Protein AF-A0A672GPK1-F1 (afdb_monomer)

InterPro domains:
  IPR000569 HECT domain [PF00632] (87-157)
  IPR000569 HECT domain [PS50237] (88-160)
  IPR035983 HECT, E3 ligase catalytic domain [SSF56204] (81-152)

Nearest PDB structures (foldseek):
  6k2c-assembly1_A  TM=7.693E-01  e=3.010E-05  Homo sapiens
  5c7j-assembly2_B  TM=7.569E-01  e=1.927E-05  Homo sapiens
  5c7j-assembly1_A  TM=7.375E-01  e=2.333E-05  Homo sapiens
  7qpb-assembly1_A-2  TM=7.146E-01  e=1.011E-04  Homo sapiens
  8jrn-assembly1_A  TM=7.345E-01  e=5.648E-04  Homo sapiens

pLDDT: mean 89.62, std 12.53, range [31.88, 98.56]

Radius of gyration: 20.13 Å; Cα contacts (8 Å, |Δi|>4): 181; chains: 1; bounding box: 46×35×56 Å

Foldseek 3Di:
DVVVVVVVVVCVVCPVVCNVVCCVVPVVLCCLVPPDDPDFDALVNVLVQAAEDADDPPDPRNVQSVVVNVLSSVLRNVCGPHQLVQLVCCQAAVDSDAHPVGDVVRAYEAEFEPPDDPGDLAWHYDNVRSYIYAYTDDDSVSRNVRDCVRSVVSVVVSPD

Structure (mmCIF, N/CA/C/O backbone):
data_AF-A0A672GPK1-F1
#
_entry.id   AF-A0A672GPK1-F1
#
loop_
_atom_site.group_PDB
_atom_site.id
_atom_site.type_symbol
_atom_site.label_atom_id
_atom_site.label_alt_id
_atom_site.label_comp_id
_atom_site.label_asym_id
_atom_site.label_entity_id
_atom_site.label_seq_id
_atom_site.pdbx_PDB_ins_code
_atom_site.Cartn_x
_atom_site.Cartn_y
_atom_site.Cartn_z
_atom_site.occupancy
_atom_site.B_iso_or_equiv
_atom_site.auth_seq_id
_atom_site.auth_comp_id
_atom_site.auth_asym_id
_atom_site.auth_atom_id
_atom_site.pdbx_PDB_model_num
ATOM 1 N N . LEU A 1 1 ? -28.727 15.714 32.085 1.00 61.94 1 LEU A N 1
ATOM 2 C CA . LEU A 1 1 ? -29.803 15.137 31.247 1.00 61.94 1 LEU A CA 1
ATOM 3 C C . LEU A 1 1 ? -29.302 14.745 29.855 1.00 61.94 1 LEU A C 1
ATOM 5 O O . LEU A 1 1 ? -29.343 13.566 29.552 1.00 61.94 1 LEU A O 1
ATOM 9 N N . TYR A 1 2 ? -28.779 15.672 29.041 1.00 62.75 2 TYR A N 1
ATOM 10 C CA . TYR A 1 2 ? -28.367 15.377 27.655 1.00 62.75 2 TYR A CA 1
ATOM 11 C C . TYR A 1 2 ? -27.293 14.284 27.512 1.00 62.75 2 TYR A C 1
ATOM 13 O O . TYR A 1 2 ? -27.483 13.346 26.748 1.00 62.75 2 TYR A O 1
ATOM 21 N N . VAL A 1 3 ? -26.206 14.341 28.291 1.00 68.25 3 VAL A N 1
ATOM 22 C CA . VAL A 1 3 ? -25.120 13.337 28.234 1.00 68.25 3 VAL A CA 1
ATOM 23 C C . VAL A 1 3 ? -25.624 11.924 28.554 1.00 68.25 3 VAL A C 1
ATOM 25 O O . VAL A 1 3 ? -25.228 10.956 27.914 1.00 68.25 3 VAL A O 1
ATOM 28 N N . THR A 1 4 ? -26.545 11.804 29.511 1.00 72.19 4 THR A N 1
ATOM 29 C CA . THR A 1 4 ? -27.124 10.521 29.930 1.00 72.19 4 THR A CA 1
ATOM 30 C C . THR A 1 4 ? -28.018 9.919 28.844 1.00 72.19 4 THR A C 1
ATOM 32 O O . THR A 1 4 ? -28.009 8.708 28.648 1.00 72.19 4 THR A O 1
ATOM 35 N N . VAL A 1 5 ? -28.745 10.766 28.108 1.00 80.44 5 VAL A N 1
ATOM 36 C CA . VAL A 1 5 ? -29.591 10.350 26.980 1.00 80.44 5 VAL A CA 1
ATOM 37 C C . VAL A 1 5 ? -28.734 9.870 25.808 1.00 80.44 5 VAL A C 1
ATOM 39 O O . VAL A 1 5 ? -28.964 8.773 25.310 1.00 80.44 5 VAL A O 1
ATOM 42 N N . PHE A 1 6 ? -27.699 10.622 25.418 1.00 82.56 6 PHE A N 1
ATOM 43 C CA . PHE A 1 6 ? -26.792 10.203 24.340 1.00 82.56 6 PHE A CA 1
ATOM 44 C C . PHE A 1 6 ? -26.047 8.908 24.665 1.00 82.56 6 PHE A C 1
ATOM 46 O O . PHE A 1 6 ? -25.933 8.034 23.811 1.00 82.56 6 PHE A O 1
ATOM 53 N N . TYR A 1 7 ? -25.591 8.758 25.908 1.00 82.88 7 TYR A N 1
ATOM 54 C CA . TYR A 1 7 ? -24.942 7.532 26.357 1.00 82.88 7 TYR A CA 1
ATOM 55 C C . TYR A 1 7 ? -25.875 6.316 26.299 1.00 82.88 7 TYR A C 1
ATOM 57 O O . TYR A 1 7 ? -25.449 5.248 25.863 1.00 82.88 7 TYR A O 1
ATOM 65 N N . SER A 1 8 ? -27.142 6.475 26.700 1.00 87.19 8 SER A N 1
ATOM 66 C CA . SER A 1 8 ? -28.134 5.398 26.601 1.00 87.19 8 SER A CA 1
ATOM 67 C C . SER A 1 8 ? -28.390 5.018 25.146 1.00 87.19 8 SER A C 1
ATOM 69 O O . SER A 1 8 ? -28.275 3.851 24.804 1.00 87.19 8 SER A O 1
ATOM 71 N N . ILE A 1 9 ? -28.629 6.002 24.274 1.00 92.06 9 ILE A N 1
ATOM 72 C CA . ILE A 1 9 ? -28.900 5.764 22.848 1.00 92.06 9 ILE A CA 1
ATOM 73 C C . ILE A 1 9 ? -27.718 5.068 22.165 1.00 92.06 9 ILE A C 1
ATOM 75 O O . ILE A 1 9 ? 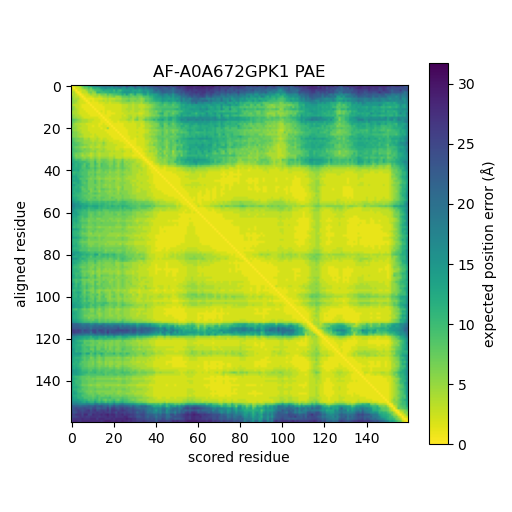-27.913 4.134 21.392 1.00 92.06 9 ILE A O 1
ATOM 79 N N . PHE A 1 10 ? -26.485 5.491 22.458 1.00 89.56 10 PHE A N 1
ATOM 80 C CA . PHE A 1 10 ? -25.294 4.854 21.901 1.00 89.56 10 PHE A CA 1
ATOM 81 C C . PHE A 1 10 ? -25.157 3.399 22.368 1.00 89.56 10 PHE A C 1
ATOM 83 O O . PHE A 1 10 ? -24.897 2.513 21.555 1.00 89.56 10 PHE A O 1
ATOM 90 N N . LYS A 1 11 ? -25.394 3.132 23.659 1.00 91.44 11 LYS A N 1
ATOM 91 C CA . LYS A 1 11 ? -25.411 1.766 24.196 1.00 91.44 11 LYS A CA 1
ATOM 92 C C . LYS A 1 11 ? -26.493 0.900 23.564 1.00 91.44 11 LYS A C 1
ATOM 94 O O . LYS A 1 11 ? -26.188 -0.218 23.162 1.00 91.44 11 LYS A O 1
ATOM 99 N N . ASP A 1 12 ? -27.712 1.414 23.444 1.00 93.88 12 ASP A N 1
ATOM 100 C CA . ASP A 1 12 ? -28.835 0.704 22.827 1.00 93.88 12 ASP A CA 1
ATOM 101 C C . ASP A 1 12 ? -28.539 0.386 21.349 1.00 93.88 12 ASP A C 1
ATOM 103 O O . ASP A 1 12 ? -28.812 -0.715 20.866 1.00 93.88 12 ASP A O 1
ATOM 107 N N . GLY A 1 13 ? -27.878 1.310 20.643 1.00 93.50 13 GLY A N 1
ATOM 108 C CA . GLY A 1 13 ? -27.372 1.083 19.290 1.00 93.50 13 GLY A CA 1
ATOM 109 C C . GLY A 1 13 ? -26.364 -0.068 19.213 1.00 93.50 13 GLY A C 1
ATOM 110 O O . GLY A 1 13 ? -26.513 -0.955 18.375 1.00 93.50 13 GLY A O 1
ATOM 111 N N . LEU A 1 14 ? -25.375 -0.109 20.112 1.00 92.44 14 LEU A N 1
ATOM 112 C CA . LEU A 1 14 ? -24.391 -1.201 20.159 1.00 92.44 14 LEU A CA 1
ATOM 113 C C . LEU A 1 14 ? -25.016 -2.552 20.548 1.00 92.44 14 LEU A C 1
ATOM 115 O O . LEU A 1 14 ? -24.578 -3.589 20.050 1.00 92.44 14 LEU A O 1
ATOM 119 N N . LEU A 1 15 ? -26.047 -2.553 21.397 1.00 94.25 15 LEU A N 1
ATOM 120 C CA . LEU A 1 15 ? -26.804 -3.758 21.762 1.00 94.25 15 LEU A CA 1
ATOM 121 C C . LEU A 1 15 ? -27.612 -4.323 20.585 1.00 94.25 15 LEU A C 1
ATOM 123 O O . LEU A 1 15 ? -27.812 -5.531 20.502 1.00 94.25 15 LEU A O 1
ATOM 127 N N . THR A 1 16 ? -28.054 -3.477 19.646 1.00 93.38 16 THR A N 1
ATOM 128 C CA . THR A 1 16 ? -28.971 -3.872 18.556 1.00 93.38 16 THR A CA 1
ATOM 129 C C . THR A 1 16 ? -28.446 -5.056 17.729 1.00 93.38 16 THR A C 1
ATOM 131 O O . THR A 1 16 ? -29.233 -5.888 17.281 1.00 93.38 16 THR A O 1
ATOM 134 N N . PHE A 1 17 ? -27.124 -5.163 17.563 1.00 90.44 17 PHE A N 1
ATOM 135 C CA . PHE A 1 17 ? -26.469 -6.263 16.842 1.00 90.44 17 PHE A CA 1
ATOM 136 C C . PHE A 1 17 ? -25.501 -7.081 17.710 1.00 90.44 17 PHE A C 1
ATOM 138 O O . PHE A 1 17 ? -24.670 -7.812 17.175 1.00 90.44 17 PHE A O 1
ATOM 145 N N . GLY A 1 18 ? -25.585 -6.975 19.039 1.00 91.56 18 GLY A N 1
ATOM 146 C CA . GLY A 1 18 ? -24.740 -7.757 19.946 1.00 91.56 18 GLY A CA 1
ATOM 147 C C . GLY A 1 18 ? -23.313 -7.220 20.134 1.00 91.56 18 GLY A C 1
ATOM 148 O O . GLY A 1 18 ? -22.463 -7.913 20.694 1.00 91.56 18 GLY A O 1
ATOM 149 N N . VAL A 1 19 ? -23.001 -6.019 19.629 1.00 92.06 19 VAL A N 1
ATOM 150 C CA . VAL A 1 19 ? -21.635 -5.464 19.660 1.00 92.06 19 VAL A CA 1
ATOM 151 C C . VAL A 1 19 ? -21.220 -5.153 21.093 1.00 92.06 19 VAL A C 1
ATOM 153 O O . VAL A 1 19 ? -20.087 -5.442 21.476 1.00 92.06 19 VAL A O 1
ATOM 156 N N . LEU A 1 20 ? -22.124 -4.588 21.902 1.00 92.00 20 LEU A N 1
ATOM 157 C CA . LEU A 1 20 ? -21.811 -4.242 23.290 1.00 92.00 20 LEU A CA 1
ATOM 158 C C . LEU A 1 20 ? -21.502 -5.491 24.123 1.00 92.00 20 LEU A C 1
ATOM 160 O O . LEU A 1 20 ? -20.572 -5.491 24.929 1.00 92.00 20 LEU A O 1
ATOM 164 N N . GLU A 1 21 ? -22.260 -6.560 23.915 1.00 94.38 21 GLU A N 1
ATOM 165 C CA . GLU A 1 21 ? -22.061 -7.854 24.552 1.00 94.38 21 GLU A CA 1
ATOM 166 C C . GLU A 1 21 ? -20.686 -8.417 24.210 1.00 94.38 21 GLU A C 1
ATOM 168 O O . GLU A 1 21 ? -19.994 -8.924 25.096 1.00 94.38 21 GLU A O 1
ATOM 173 N N . GLU A 1 22 ? -20.258 -8.264 22.958 1.00 93.06 22 GLU A N 1
ATOM 174 C CA . GLU A 1 22 ? -18.964 -8.763 22.515 1.00 93.06 22 GLU A CA 1
ATOM 175 C C . GLU A 1 22 ? -17.799 -7.928 23.028 1.00 93.06 22 GLU A C 1
ATOM 177 O O . GLU A 1 22 ? -16.789 -8.506 23.434 1.00 93.06 22 GLU A O 1
ATOM 182 N N . VAL A 1 23 ? -17.963 -6.605 23.126 1.00 91.31 23 VAL A N 1
ATOM 183 C CA . VAL A 1 23 ? -17.003 -5.703 23.791 1.00 91.31 23 VAL A CA 1
ATOM 184 C C . VAL A 1 23 ? -16.793 -6.110 25.247 1.00 91.31 23 VAL A C 1
ATOM 186 O O . VAL A 1 23 ? -15.658 -6.152 25.716 1.00 91.31 23 VAL A O 1
ATOM 189 N N . VAL A 1 24 ? -17.866 -6.451 25.964 1.00 91.44 24 VAL A N 1
ATOM 190 C CA . VAL A 1 24 ? -17.780 -6.884 27.368 1.00 91.44 24 VAL A CA 1
ATOM 191 C C . VAL A 1 24 ? -17.184 -8.287 27.494 1.00 91.44 24 VAL A C 1
ATOM 193 O O . VAL A 1 24 ? -16.409 -8.539 28.416 1.00 91.44 24 VAL A O 1
ATOM 196 N N . ARG A 1 25 ? -17.528 -9.207 26.586 1.00 94.94 25 ARG A N 1
ATOM 197 C CA . ARG A 1 25 ? -17.052 -10.598 26.617 1.00 94.94 25 ARG A CA 1
ATOM 198 C C . ARG A 1 25 ? -15.584 -10.726 26.213 1.00 94.94 25 ARG A C 1
ATOM 200 O O . ARG A 1 25 ? -14.861 -11.512 26.818 1.00 94.94 25 ARG A O 1
ATOM 207 N N . ASN A 1 26 ? -15.148 -9.962 25.211 1.00 92.19 26 ASN A N 1
ATOM 208 C CA . ASN A 1 26 ? -13.821 -10.063 24.600 1.00 92.19 26 ASN A CA 1
ATOM 209 C C . ASN A 1 26 ? -13.109 -8.694 24.527 1.00 92.19 26 ASN A C 1
ATOM 211 O O . ASN A 1 26 ? -12.692 -8.277 23.440 1.00 92.19 26 ASN A O 1
ATOM 215 N N . PRO A 1 27 ? -12.918 -7.989 25.659 1.00 90.00 27 PRO A N 1
ATOM 216 C CA . PRO A 1 27 ? -12.414 -6.615 25.658 1.00 90.00 27 PRO A CA 1
ATOM 217 C C . PRO A 1 27 ? -11.026 -6.495 25.021 1.00 90.00 27 PRO A C 1
ATOM 219 O O . PRO A 1 27 ? -10.781 -5.570 24.257 1.00 90.00 27 PRO A O 1
ATOM 222 N N . ASN A 1 28 ? -10.144 -7.472 25.260 1.00 89.00 28 ASN A N 1
ATOM 223 C CA . ASN A 1 28 ? -8.785 -7.474 24.710 1.00 89.00 28 ASN A CA 1
ATOM 224 C C . ASN A 1 28 ? -8.761 -7.634 23.179 1.00 89.00 28 ASN A C 1
ATOM 226 O O . ASN A 1 28 ? -7.869 -7.108 22.527 1.00 89.00 28 ASN A O 1
ATOM 230 N N . VAL A 1 29 ? -9.724 -8.363 22.601 1.00 85.75 29 VAL A N 1
ATOM 231 C CA . VAL A 1 29 ? -9.791 -8.594 21.145 1.00 85.75 29 VAL A CA 1
ATOM 232 C C . VAL A 1 29 ? -10.317 -7.355 20.433 1.00 85.75 29 VAL A C 1
ATOM 234 O O . VAL A 1 29 ? -9.812 -6.974 19.385 1.00 85.75 29 VAL A O 1
ATOM 237 N N . LEU A 1 30 ? -11.329 -6.712 21.014 1.00 87.31 30 LEU A N 1
ATOM 238 C CA . LEU A 1 30 ? -11.984 -5.549 20.421 1.00 87.31 30 LEU A CA 1
ATOM 239 C C . LEU A 1 30 ? -11.258 -4.237 20.723 1.00 87.31 30 LEU A C 1
ATOM 241 O O . LEU A 1 30 ? -11.569 -3.214 20.116 1.00 87.31 30 LEU A O 1
ATOM 245 N N . GLN A 1 31 ? -10.258 -4.270 21.604 1.00 86.38 31 GLN A N 1
ATOM 246 C CA . GLN A 1 31 ? -9.422 -3.119 21.910 1.00 86.38 31 GLN A CA 1
ATOM 247 C C . GLN A 1 31 ? -8.806 -2.511 20.646 1.00 86.38 31 GLN A C 1
ATOM 249 O O . GLN A 1 31 ? -8.879 -1.303 20.478 1.00 86.38 31 GLN A O 1
ATOM 254 N N . SER A 1 32 ? -8.276 -3.325 19.730 1.00 83.00 32 SER A N 1
ATOM 255 C CA . SER A 1 32 ? -7.675 -2.844 18.475 1.00 83.00 32 SER A CA 1
ATOM 256 C C . SER A 1 32 ? -8.687 -2.292 17.465 1.00 83.00 32 SER A C 1
ATOM 258 O O . SER A 1 32 ? -8.296 -1.620 16.518 1.00 83.00 32 SER A O 1
ATOM 260 N N . ILE A 1 33 ? -9.982 -2.573 17.645 1.00 85.25 33 ILE A N 1
ATOM 261 C CA . ILE A 1 33 ? -11.058 -2.050 16.792 1.00 85.25 33 ILE A CA 1
ATOM 262 C C . ILE A 1 33 ? -11.571 -0.709 17.326 1.00 85.25 33 ILE A C 1
ATOM 264 O O . ILE A 1 33 ? -11.868 0.191 16.545 1.00 85.25 33 ILE A O 1
ATOM 268 N N . PHE A 1 34 ? -11.703 -0.580 18.650 1.00 84.50 34 PHE A N 1
ATOM 269 C CA . PHE A 1 34 ? -12.309 0.594 19.288 1.00 84.50 34 PHE A CA 1
ATOM 270 C C . PHE A 1 34 ? -11.307 1.621 19.807 1.00 84.50 34 PHE A C 1
ATOM 272 O O . PHE A 1 34 ? -11.686 2.776 20.001 1.00 84.50 34 PHE A O 1
ATOM 279 N N . LEU A 1 35 ? -10.068 1.219 20.087 1.00 86.06 35 LEU A N 1
ATOM 280 C CA . LEU A 1 35 ? -9.024 2.129 20.538 1.00 86.06 35 LEU A CA 1
ATOM 281 C C . LEU A 1 35 ? -8.094 2.489 19.394 1.00 86.06 35 LEU A C 1
ATOM 283 O O . LEU A 1 35 ? -7.844 1.705 18.482 1.00 86.06 35 LEU A O 1
ATOM 287 N N . GLU A 1 36 ? -7.563 3.699 19.486 1.00 80.38 36 GLU A N 1
ATOM 288 C CA . GLU A 1 36 ? -6.600 4.185 18.525 1.00 80.38 36 GLU A CA 1
ATOM 289 C C . GLU A 1 36 ? -5.269 3.430 18.645 1.00 80.38 36 GLU A C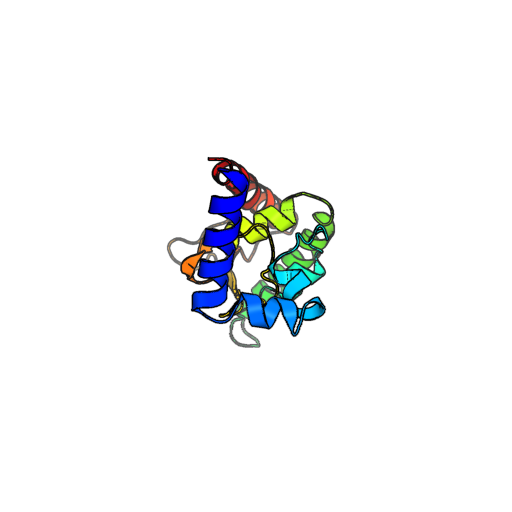 1
ATOM 291 O O . GLU A 1 36 ? -4.655 3.403 19.712 1.00 80.38 36 GLU A O 1
ATOM 296 N N . ASP A 1 37 ? -4.804 2.868 17.528 1.00 80.56 37 ASP A N 1
ATOM 297 C CA . ASP A 1 37 ? -3.423 2.416 17.377 1.00 80.56 37 ASP A CA 1
ATOM 298 C C . ASP A 1 37 ? -2.552 3.579 16.883 1.00 80.56 37 ASP A C 1
ATOM 300 O O . ASP A 1 37 ? -2.815 4.157 15.824 1.00 80.56 37 ASP A O 1
ATOM 304 N N . THR A 1 38 ? -1.543 3.954 17.666 1.00 83.88 38 THR A N 1
ATOM 305 C CA . THR A 1 38 ? -0.582 5.020 17.339 1.00 83.88 38 THR A CA 1
ATOM 306 C C . THR A 1 38 ? 0.735 4.479 16.788 1.00 83.88 38 THR A C 1
ATOM 308 O O . THR A 1 38 ? 1.670 5.252 16.573 1.00 83.88 38 THR A O 1
ATOM 311 N N . THR A 1 39 ? 0.825 3.168 16.554 1.00 87.12 39 THR A N 1
ATOM 312 C CA . THR A 1 39 ? 2.004 2.525 15.973 1.00 87.12 39 THR A CA 1
ATOM 313 C C . THR A 1 39 ? 2.224 3.049 14.549 1.00 87.12 39 THR A C 1
ATOM 315 O O . THR A 1 39 ? 1.336 2.916 13.704 1.00 87.12 39 THR A O 1
ATOM 318 N N . PRO A 1 40 ? 3.385 3.661 14.251 1.00 90.44 40 PRO A N 1
ATOM 319 C CA . PRO A 1 40 ? 3.700 4.106 12.899 1.00 90.44 40 PRO A CA 1
ATOM 320 C C . PRO A 1 40 ? 3.812 2.922 11.934 1.00 90.44 40 PRO A C 1
ATOM 322 O O . PRO A 1 40 ? 4.339 1.873 12.299 1.00 90.44 40 PRO A O 1
ATOM 325 N N . LEU A 1 41 ? 3.372 3.115 10.687 1.00 93.62 41 LEU A N 1
ATOM 326 C CA . LEU A 1 41 ? 3.539 2.118 9.630 1.00 93.62 41 LEU A CA 1
ATOM 327 C C . LEU A 1 41 ? 5.021 1.931 9.298 1.00 93.62 41 LEU A C 1
ATOM 329 O O . LEU A 1 41 ? 5.714 2.892 8.952 1.00 93.62 41 LEU A O 1
ATOM 333 N N . SER A 1 42 ? 5.476 0.684 9.350 1.00 95.44 42 SER A N 1
ATOM 334 C CA . SER A 1 42 ? 6.816 0.299 8.919 1.00 95.44 42 SER A CA 1
ATOM 335 C C . SER A 1 42 ? 6.864 -0.017 7.420 1.00 95.44 42 SER A C 1
ATOM 337 O O . SER A 1 42 ? 5.859 -0.345 6.777 1.00 95.44 42 SER A O 1
ATOM 339 N N . ALA A 1 43 ? 8.067 0.002 6.851 1.00 96.31 43 ALA A N 1
ATOM 340 C CA . ALA A 1 43 ? 8.335 -0.481 5.499 1.00 96.31 43 ALA A CA 1
ATOM 341 C C . ALA A 1 43 ? 7.921 -1.952 5.338 1.00 96.31 43 ALA A C 1
ATOM 343 O O . ALA A 1 43 ? 7.452 -2.373 4.274 1.00 96.31 43 ALA A O 1
ATOM 344 N N . LYS A 1 44 ? 8.071 -2.741 6.408 1.00 96.81 44 LYS A N 1
ATOM 345 C CA . LYS A 1 44 ? 7.666 -4.145 6.437 1.00 96.81 44 LYS A CA 1
ATOM 346 C C . LYS A 1 44 ? 6.148 -4.287 6.349 1.00 96.81 44 LYS A C 1
ATOM 348 O O . LYS A 1 44 ? 5.689 -5.111 5.563 1.00 96.81 44 LYS A O 1
ATOM 353 N N . ASP A 1 45 ? 5.390 -3.471 7.078 1.00 96.38 45 ASP A N 1
ATOM 354 C CA . ASP A 1 45 ? 3.924 -3.525 7.052 1.00 96.38 45 ASP A CA 1
ATOM 355 C C . ASP A 1 45 ? 3.396 -3.294 5.637 1.00 96.38 45 ASP A C 1
ATOM 357 O O . ASP A 1 45 ? 2.586 -4.073 5.145 1.00 96.38 45 ASP A O 1
ATOM 361 N N . LEU A 1 46 ? 3.921 -2.287 4.932 1.00 96.88 46 LEU A N 1
ATOM 362 C CA . LEU A 1 46 ? 3.538 -2.017 3.543 1.00 96.88 46 LEU A CA 1
ATOM 363 C C . LEU A 1 46 ? 4.035 -3.091 2.567 1.00 96.88 46 LEU A C 1
ATOM 365 O O . LEU A 1 46 ? 3.337 -3.422 1.608 1.00 96.88 46 LEU A O 1
ATOM 369 N N . THR A 1 47 ? 5.216 -3.664 2.804 1.00 97.25 47 THR A N 1
ATOM 370 C CA . THR A 1 47 ? 5.739 -4.764 1.979 1.00 97.25 47 THR A CA 1
ATOM 371 C C . THR A 1 47 ? 4.878 -6.021 2.094 1.00 97.25 47 THR A C 1
ATOM 373 O O . THR A 1 47 ? 4.650 -6.689 1.086 1.00 97.25 47 THR A O 1
ATOM 376 N N . ASP A 1 48 ? 4.400 -6.341 3.295 1.00 96.75 48 ASP A N 1
ATOM 377 C CA . ASP A 1 48 ? 3.558 -7.512 3.548 1.00 96.75 48 ASP A CA 1
ATOM 378 C C . ASP A 1 48 ? 2.099 -7.272 3.135 1.00 96.75 48 ASP A C 1
ATOM 380 O O . ASP A 1 48 ? 1.408 -8.199 2.701 1.00 96.75 48 ASP A O 1
ATOM 384 N N . LEU A 1 49 ? 1.636 -6.023 3.241 1.00 97.38 49 LEU A N 1
ATOM 385 C CA . LEU A 1 49 ? 0.290 -5.613 2.862 1.00 97.38 49 LEU A CA 1
ATOM 386 C C . LEU A 1 49 ? 0.036 -5.818 1.368 1.00 97.38 49 LEU A C 1
ATOM 388 O O . LEU A 1 49 ? -0.955 -6.450 0.994 1.00 97.38 49 LEU A O 1
ATOM 392 N N . PHE A 1 50 ? 0.917 -5.279 0.522 1.00 98.00 50 PHE A N 1
ATOM 393 C CA . PHE A 1 50 ? 0.725 -5.281 -0.922 1.00 98.00 50 PHE A CA 1
ATOM 394 C C . PHE A 1 50 ? 1.294 -6.539 -1.574 1.00 98.00 50 PHE A C 1
ATOM 396 O O . PHE A 1 50 ? 2.506 -6.727 -1.682 1.00 98.00 50 PHE A O 1
ATOM 403 N N . LYS A 1 51 ? 0.408 -7.376 -2.109 1.00 98.25 51 LYS A N 1
ATOM 404 C CA . LYS A 1 51 ? 0.783 -8.593 -2.825 1.00 98.25 51 LYS A CA 1
ATOM 405 C C . LYS A 1 51 ? 1.234 -8.276 -4.259 1.00 98.25 51 LYS A C 1
ATOM 407 O O . LYS A 1 51 ? 0.413 -7.817 -5.053 1.00 98.25 51 LYS A O 1
ATOM 412 N N . PRO A 1 52 ? 2.484 -8.581 -4.658 1.00 98.25 52 PRO A N 1
ATOM 413 C CA . PRO A 1 52 ? 2.935 -8.337 -6.025 1.00 98.25 52 PRO A CA 1
ATOM 414 C C . PRO A 1 52 ? 2.273 -9.280 -7.032 1.00 98.25 52 PRO A C 1
ATOM 416 O O . PRO A 1 52 ? 2.341 -10.505 -6.887 1.00 98.25 52 PRO A O 1
ATOM 419 N N . ILE A 1 53 ? 1.706 -8.720 -8.099 1.00 97.94 53 ILE A N 1
ATOM 420 C CA . ILE A 1 53 ? 1.144 -9.476 -9.222 1.00 97.94 53 ILE A CA 1
ATOM 421 C C . ILE A 1 53 ? 2.163 -9.484 -10.359 1.00 97.94 53 ILE A C 1
ATOM 423 O O . ILE A 1 53 ? 2.331 -8.517 -11.098 1.00 97.94 53 ILE A O 1
ATOM 427 N N . LEU A 1 54 ? 2.896 -10.590 -10.464 1.00 97.44 54 LEU A N 1
ATOM 428 C CA . LEU A 1 54 ? 4.031 -10.712 -11.374 1.00 97.44 54 LEU A CA 1
ATOM 429 C C . LEU A 1 54 ? 3.651 -11.443 -12.668 1.00 97.44 54 LEU A C 1
ATOM 431 O O . LEU A 1 54 ? 2.988 -12.483 -12.638 1.00 97.44 54 LEU A O 1
ATOM 435 N N . SER A 1 55 ? 4.193 -10.979 -13.793 1.00 97.06 55 SER A N 1
ATOM 436 C CA . SER A 1 55 ? 4.127 -11.634 -15.104 1.00 97.06 55 SER A CA 1
ATOM 437 C C . SER A 1 55 ? 4.716 -13.045 -15.078 1.00 97.06 55 SER A C 1
ATOM 439 O O . SER A 1 55 ? 5.387 -13.441 -14.129 1.00 97.06 55 SER A O 1
ATOM 441 N N . GLN A 1 56 ? 4.534 -13.827 -16.142 1.00 96.69 56 GLN A N 1
ATOM 442 C CA . GLN A 1 56 ? 5.062 -15.193 -16.233 1.00 96.69 56 GLN A CA 1
ATOM 443 C C . GLN A 1 56 ? 6.568 -15.280 -15.914 1.00 96.69 56 GLN A C 1
ATOM 445 O O . GLN A 1 56 ? 7.370 -14.464 -16.385 1.00 96.69 56 GLN A O 1
ATOM 450 N N . ALA A 1 57 ? 6.959 -16.290 -15.131 1.00 95.44 57 ALA A N 1
ATOM 451 C CA . ALA A 1 57 ? 8.358 -16.559 -14.808 1.00 95.44 57 ALA A CA 1
ATOM 452 C C . ALA A 1 57 ? 9.208 -16.741 -16.082 1.00 95.44 57 ALA A C 1
ATOM 454 O O . ALA A 1 57 ? 8.761 -17.342 -17.054 1.00 95.44 57 ALA A O 1
ATOM 455 N N . GLY A 1 58 ? 10.427 -16.193 -16.083 1.00 93.50 58 GLY A N 1
ATOM 456 C CA . GLY A 1 58 ? 11.339 -16.226 -17.237 1.00 93.50 58 GLY A CA 1
ATOM 457 C C . GLY A 1 58 ? 11.108 -15.135 -18.293 1.00 93.50 58 GLY A C 1
ATOM 458 O O . GLY A 1 58 ? 11.983 -14.910 -19.125 1.00 93.50 58 GLY A O 1
ATOM 459 N N . SER A 1 59 ? 9.989 -14.405 -18.249 1.00 95.12 59 SER A N 1
ATOM 460 C CA . SER A 1 59 ? 9.725 -13.307 -19.189 1.00 95.12 59 SER A CA 1
ATOM 461 C C . SER A 1 59 ? 10.591 -12.064 -18.928 1.00 95.12 59 SER A C 1
ATOM 463 O O . SER A 1 59 ? 11.065 -11.817 -17.814 1.00 95.12 59 SER A O 1
ATOM 465 N N . ASN A 1 60 ? 10.754 -11.220 -19.954 1.00 93.81 60 ASN A N 1
ATOM 466 C CA . ASN A 1 60 ? 11.381 -9.899 -19.804 1.00 93.81 60 ASN A CA 1
ATOM 467 C C . ASN A 1 60 ? 10.615 -9.029 -18.801 1.00 93.81 60 ASN A C 1
ATOM 469 O O . ASN A 1 60 ? 11.235 -8.365 -17.972 1.00 93.81 60 ASN A O 1
ATOM 473 N N . ARG A 1 61 ? 9.277 -9.115 -18.823 1.00 94.88 61 ARG A N 1
ATOM 474 C CA . ARG A 1 61 ? 8.403 -8.422 -17.873 1.00 94.88 61 ARG A CA 1
ATOM 475 C C . ARG A 1 61 ? 8.699 -8.834 -16.438 1.00 94.88 61 ARG A C 1
ATOM 477 O O . ARG A 1 61 ? 9.003 -7.967 -15.632 1.00 94.88 61 ARG A O 1
ATOM 484 N N . ARG A 1 62 ? 8.777 -10.138 -16.147 1.00 96.94 62 ARG A N 1
ATOM 485 C CA . ARG A 1 62 ? 9.133 -10.635 -14.805 1.00 96.94 62 ARG A CA 1
ATOM 486 C C . ARG A 1 62 ? 10.465 -10.078 -14.306 1.00 96.94 62 ARG A C 1
ATOM 488 O O . ARG A 1 62 ? 10.584 -9.751 -13.126 1.00 96.94 62 ARG A O 1
ATOM 495 N N . ARG A 1 63 ? 11.477 -9.984 -15.175 1.00 96.50 63 ARG A N 1
ATOM 496 C CA . ARG A 1 63 ? 12.791 -9.425 -14.809 1.00 96.50 63 ARG A CA 1
ATOM 497 C C . ARG A 1 63 ? 12.707 -7.935 -14.473 1.00 96.50 63 ARG A C 1
ATOM 499 O O . ARG A 1 63 ? 13.316 -7.511 -13.494 1.00 96.50 63 ARG A O 1
ATOM 506 N N . ALA A 1 64 ? 11.958 -7.163 -15.258 1.00 96.06 64 ALA A N 1
ATOM 507 C CA . ALA A 1 64 ? 11.731 -5.744 -14.994 1.00 96.06 64 ALA A CA 1
ATOM 508 C C . ALA A 1 64 ? 10.940 -5.532 -13.692 1.00 96.06 64 ALA A C 1
ATOM 510 O O . ALA A 1 64 ? 11.375 -4.774 -12.833 1.00 96.06 64 ALA A O 1
ATOM 511 N N . GLU A 1 65 ? 9.850 -6.275 -13.500 1.00 98.12 65 GLU A N 1
ATOM 512 C CA . GLU A 1 65 ? 9.010 -6.228 -12.296 1.00 98.12 65 GLU A CA 1
ATOM 513 C C . GLU A 1 65 ? 9.796 -6.587 -11.037 1.00 98.12 65 GLU A C 1
ATOM 515 O O . GLU A 1 65 ? 9.678 -5.911 -10.024 1.00 98.12 65 GLU A O 1
ATOM 520 N N . SER A 1 66 ? 10.653 -7.610 -11.100 1.00 98.12 66 SER A N 1
ATOM 521 C CA . SER A 1 66 ? 11.469 -8.023 -9.948 1.00 98.12 66 SER A CA 1
ATOM 522 C C . SER A 1 66 ? 12.471 -6.941 -9.538 1.00 98.12 66 SER A C 1
ATOM 524 O O . SER A 1 66 ? 12.723 -6.756 -8.351 1.00 98.12 66 SER A O 1
ATOM 526 N N . ARG A 1 67 ? 13.018 -6.198 -10.510 1.00 98.00 67 ARG A N 1
ATOM 527 C CA . ARG A 1 67 ? 13.882 -5.041 -10.244 1.00 98.00 67 ARG A CA 1
ATOM 528 C C . ARG A 1 67 ? 13.091 -3.892 -9.630 1.00 98.00 67 ARG A C 1
ATOM 530 O O . ARG A 1 67 ? 13.505 -3.346 -8.618 1.00 98.00 67 ARG A O 1
ATOM 537 N N . THR A 1 68 ? 11.940 -3.564 -10.206 1.00 98.19 68 THR A N 1
ATOM 538 C CA . THR A 1 68 ? 11.047 -2.531 -9.670 1.00 98.19 68 THR A CA 1
ATOM 539 C C . THR A 1 68 ? 10.538 -2.888 -8.270 1.00 98.19 68 THR A C 1
ATOM 541 O O . THR A 1 68 ? 10.390 -2.005 -7.438 1.00 98.19 68 THR A O 1
ATOM 544 N N . LEU A 1 69 ? 10.339 -4.172 -7.961 1.00 98.38 69 LEU A N 1
ATOM 545 C CA . LEU A 1 69 ? 9.983 -4.632 -6.619 1.00 98.38 69 LEU A CA 1
ATOM 546 C C . LEU A 1 69 ? 11.128 -4.449 -5.610 1.00 98.38 69 LEU A C 1
ATOM 548 O O . LEU A 1 69 ? 10.862 -4.203 -4.437 1.00 98.38 69 LEU A O 1
ATOM 552 N N . ALA A 1 70 ? 12.387 -4.562 -6.043 1.00 98.50 70 ALA A N 1
ATOM 553 C CA . ALA A 1 70 ? 13.528 -4.194 -5.204 1.00 98.50 70 ALA A CA 1
ATOM 554 C C . ALA A 1 70 ? 13.526 -2.683 -4.933 1.00 98.50 70 ALA A C 1
ATOM 556 O O . ALA A 1 70 ? 13.539 -2.288 -3.776 1.00 98.50 70 ALA A O 1
ATOM 557 N N . PHE A 1 71 ? 13.347 -1.858 -5.973 1.00 98.50 71 PHE A N 1
ATOM 558 C CA . PHE A 1 71 ? 13.237 -0.401 -5.820 1.00 98.50 71 PHE A CA 1
ATOM 559 C C . PHE A 1 71 ? 12.093 0.014 -4.896 1.00 98.50 71 PHE A C 1
ATOM 561 O O . PHE A 1 71 ? 12.262 0.912 -4.083 1.00 98.50 71 PHE A O 1
ATOM 568 N N . TRP A 1 72 ? 10.941 -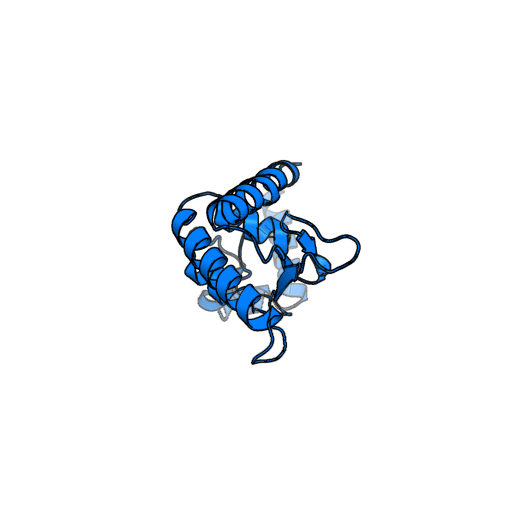0.653 -4.994 1.00 98.38 72 TRP A N 1
ATOM 569 C CA . TRP A 1 72 ? 9.818 -0.455 -4.083 1.00 98.38 72 TRP A CA 1
ATOM 570 C C . TRP A 1 72 ? 10.228 -0.667 -2.622 1.00 98.38 72 TRP A C 1
ATOM 572 O O . TRP A 1 72 ? 9.959 0.189 -1.789 1.00 98.38 72 TRP A O 1
ATOM 582 N N . ARG A 1 73 ? 10.910 -1.774 -2.313 1.00 98.44 73 ARG A N 1
ATOM 583 C CA . ARG A 1 73 ? 11.350 -2.089 -0.944 1.00 98.44 73 ARG A CA 1
ATOM 584 C C . ARG A 1 73 ? 12.422 -1.128 -0.442 1.00 98.44 73 ARG A C 1
ATOM 586 O O . ARG A 1 73 ? 12.334 -0.687 0.698 1.00 98.44 73 ARG A O 1
ATOM 593 N N . ASP A 1 74 ? 13.392 -0.793 -1.287 1.00 98.44 74 ASP A N 1
ATOM 594 C CA . ASP A 1 74 ? 14.465 0.143 -0.943 1.00 98.44 74 ASP A CA 1
ATOM 595 C C . ASP A 1 74 ? 13.890 1.538 -0.657 1.00 98.44 74 ASP A C 1
ATOM 597 O O . ASP A 1 74 ? 14.196 2.143 0.368 1.00 98.44 74 ASP A O 1
ATOM 601 N N . TRP A 1 75 ? 12.961 2.002 -1.498 1.00 97.88 75 TRP A N 1
ATOM 602 C CA . TRP A 1 75 ? 12.272 3.273 -1.293 1.00 97.88 75 TRP A CA 1
ATOM 603 C C . TRP A 1 75 ? 11.409 3.266 -0.028 1.00 97.88 75 TRP A C 1
ATOM 605 O O . TRP A 1 75 ? 11.453 4.230 0.729 1.00 97.88 75 TRP A O 1
ATOM 615 N N . LEU A 1 76 ? 10.677 2.178 0.254 1.00 98.00 76 LEU A N 1
ATOM 616 C CA . LEU A 1 76 ? 9.912 2.043 1.499 1.00 98.00 76 LEU A CA 1
ATOM 617 C C . LEU A 1 76 ? 10.795 2.187 2.747 1.00 98.00 76 LEU A C 1
ATOM 619 O O . LEU A 1 76 ? 10.379 2.838 3.701 1.00 98.00 76 LEU A O 1
ATOM 623 N N . LEU A 1 77 ? 12.000 1.609 2.737 1.00 97.94 77 LEU A N 1
ATOM 624 C CA . LEU A 1 77 ? 12.962 1.744 3.835 1.00 97.94 77 LEU A CA 1
ATOM 625 C C . LEU A 1 77 ? 13.470 3.182 3.980 1.00 97.94 77 LEU A C 1
ATOM 627 O O . LEU A 1 77 ? 13.625 3.665 5.096 1.00 97.94 77 LEU A O 1
ATOM 631 N N . GLU A 1 78 ? 13.711 3.881 2.871 1.00 97.00 78 GLU A N 1
ATOM 632 C CA . GLU A 1 78 ? 14.129 5.287 2.906 1.00 97.00 78 GLU A CA 1
ATOM 633 C C . GLU A 1 78 ? 13.040 6.222 3.440 1.00 97.00 78 GLU A C 1
ATOM 635 O O . GLU A 1 78 ? 13.364 7.260 4.020 1.00 97.00 78 GLU A O 1
ATOM 640 N N . VAL A 1 79 ? 11.765 5.879 3.226 1.00 95.00 79 VAL A N 1
ATOM 641 C CA . VAL A 1 79 ? 10.629 6.707 3.652 1.00 95.00 79 VAL A CA 1
ATOM 642 C C . VAL A 1 79 ? 9.989 6.294 4.972 1.00 95.00 79 VAL A C 1
ATOM 644 O O . VAL A 1 79 ? 9.049 6.946 5.435 1.00 95.00 79 VAL A O 1
ATOM 647 N N . GLU A 1 80 ? 10.508 5.247 5.604 1.00 93.81 80 GLU A N 1
ATOM 648 C CA . GLU A 1 80 ? 10.092 4.815 6.932 1.00 93.81 80 GLU A CA 1
ATOM 649 C C . GLU A 1 80 ? 10.348 5.914 7.979 1.00 93.81 80 GLU A C 1
ATOM 651 O O . GLU A 1 80 ? 11.363 6.609 7.961 1.00 93.81 80 GLU A O 1
ATOM 656 N N . GLY A 1 81 ? 9.393 6.108 8.892 1.00 89.38 81 GLY A N 1
ATOM 657 C CA . GLY A 1 81 ? 9.445 7.185 9.888 1.00 89.38 81 GLY A CA 1
ATOM 658 C C . GLY A 1 81 ? 9.043 8.572 9.365 1.00 89.38 81 GLY A C 1
ATOM 659 O O . GLY A 1 81 ? 9.025 9.526 10.142 1.00 89.38 81 GLY A O 1
ATOM 660 N N . MET A 1 82 ? 8.688 8.698 8.081 1.00 91.62 82 MET A N 1
ATOM 661 C CA . MET A 1 82 ? 8.043 9.888 7.511 1.00 91.62 82 MET A CA 1
ATOM 662 C C . MET A 1 82 ? 6.518 9.696 7.400 1.00 91.62 82 MET A C 1
ATOM 664 O O . MET A 1 82 ? 5.994 8.638 7.734 1.00 91.62 82 MET A O 1
ATOM 668 N N . ASN A 1 83 ? 5.787 10.691 6.877 1.00 89.69 83 ASN A N 1
ATOM 669 C CA . ASN A 1 83 ? 4.350 10.547 6.574 1.00 89.69 83 ASN A CA 1
ATOM 670 C C . ASN A 1 83 ? 4.075 9.754 5.283 1.00 89.69 83 ASN A C 1
ATOM 672 O O . ASN A 1 83 ? 2.936 9.376 5.014 1.00 89.69 83 ASN A O 1
ATOM 676 N N . THR A 1 84 ? 5.098 9.488 4.465 1.00 91.88 84 THR A N 1
ATOM 677 C CA . THR A 1 84 ? 4.939 8.810 3.171 1.00 91.88 84 THR A CA 1
ATOM 678 C C . THR A 1 84 ? 4.285 7.425 3.278 1.00 91.88 84 THR A C 1
ATOM 680 O O . THR A 1 84 ? 3.403 7.163 2.465 1.00 91.88 84 THR A O 1
ATOM 683 N N . PRO A 1 85 ? 4.603 6.554 4.259 1.00 93.56 85 PRO A N 1
ATOM 684 C CA . PRO A 1 85 ? 3.893 5.291 4.456 1.00 93.56 85 PRO A CA 1
ATOM 685 C C . PRO A 1 85 ? 2.374 5.438 4.619 1.00 93.56 85 PRO A C 1
ATOM 687 O O . PRO A 1 85 ? 1.611 4.680 4.018 1.00 93.56 85 PRO A O 1
ATOM 690 N N . VAL A 1 86 ? 1.928 6.450 5.368 1.00 92.75 86 VAL A N 1
ATOM 691 C CA . VAL A 1 86 ? 0.499 6.770 5.519 1.00 92.75 86 VAL A CA 1
ATOM 692 C C . VAL A 1 86 ? -0.070 7.269 4.192 1.00 92.75 86 VAL A C 1
ATOM 694 O O . VAL A 1 86 ? -1.107 6.782 3.752 1.00 92.75 86 VAL A O 1
ATOM 697 N N . ASN A 1 87 ? 0.644 8.156 3.492 1.00 93.88 87 ASN A N 1
ATOM 698 C CA . ASN A 1 87 ? 0.215 8.653 2.182 1.00 93.88 87 ASN A CA 1
ATOM 699 C C . ASN A 1 87 ? 0.068 7.525 1.150 1.00 93.88 87 ASN A C 1
ATOM 701 O O . ASN A 1 87 ? -0.872 7.543 0.364 1.00 93.88 87 ASN A O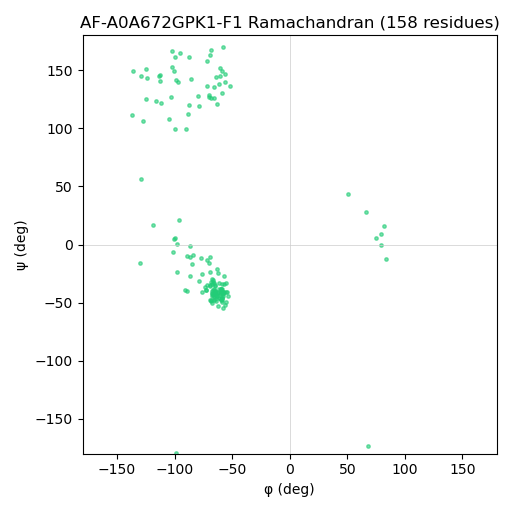 1
ATOM 705 N N . ILE A 1 88 ? 0.954 6.523 1.159 1.00 95.31 88 ILE A N 1
ATOM 706 C CA . ILE A 1 88 ? 0.837 5.324 0.313 1.00 95.31 88 ILE A CA 1
ATOM 707 C C . ILE A 1 88 ? -0.471 4.591 0.619 1.00 95.31 88 ILE A C 1
ATOM 709 O O . ILE A 1 88 ? -1.188 4.196 -0.305 1.00 95.31 88 ILE A O 1
ATOM 713 N N . LEU A 1 89 ? -0.779 4.396 1.904 1.00 95.06 89 LEU A N 1
ATOM 714 C CA . LEU A 1 89 ? -1.974 3.677 2.323 1.00 95.06 89 LEU A CA 1
ATOM 715 C C . LEU A 1 89 ? -3.248 4.433 1.933 1.00 95.06 89 LEU A C 1
ATOM 717 O O . LEU A 1 89 ? -4.143 3.834 1.334 1.00 95.06 89 LEU A O 1
ATOM 721 N N . VAL A 1 90 ? -3.294 5.746 2.168 1.00 94.31 90 VAL A N 1
ATOM 722 C CA . VAL A 1 90 ? -4.409 6.612 1.759 1.00 94.31 90 VAL A CA 1
ATOM 723 C C . VAL A 1 90 ? -4.561 6.600 0.242 1.00 94.31 90 VAL A C 1
ATOM 725 O O . VAL A 1 90 ? -5.659 6.386 -0.266 1.00 94.31 90 VAL A O 1
ATOM 728 N N . PHE A 1 91 ? -3.462 6.743 -0.496 1.00 93.94 91 PHE A N 1
ATOM 729 C CA . PHE A 1 91 ? -3.472 6.734 -1.955 1.00 93.94 91 PHE A CA 1
ATOM 730 C C . PHE A 1 91 ? -4.069 5.440 -2.519 1.00 93.94 91 PHE A C 1
ATOM 732 O O . PHE A 1 91 ? -4.880 5.480 -3.442 1.00 93.94 91 PHE A O 1
ATOM 739 N N . ALA A 1 92 ? -3.694 4.289 -1.959 1.00 95.00 92 ALA A N 1
ATOM 740 C CA . ALA A 1 92 ? -4.109 2.984 -2.462 1.00 95.00 92 ALA A CA 1
ATOM 741 C C . ALA A 1 92 ? -5.455 2.486 -1.917 1.00 95.00 92 ALA A C 1
ATOM 743 O O . ALA A 1 92 ? -6.110 1.685 -2.581 1.00 95.00 92 ALA A O 1
ATOM 744 N N . THR A 1 93 ? -5.854 2.910 -0.716 1.00 94.44 93 THR A N 1
ATOM 745 C CA . THR A 1 93 ? -6.985 2.311 0.020 1.00 94.44 93 THR A CA 1
ATOM 746 C C . THR A 1 93 ? -8.003 3.324 0.534 1.00 94.44 93 THR A C 1
ATOM 748 O O . THR A 1 93 ? -9.114 2.941 0.888 1.00 94.44 93 THR A O 1
ATOM 751 N N . GLY A 1 94 ? -7.649 4.610 0.572 1.00 93.12 94 GLY A N 1
ATOM 752 C CA . GLY A 1 94 ? -8.445 5.664 1.198 1.00 93.12 94 GLY A CA 1
ATOM 753 C C . GLY A 1 94 ? -8.402 5.665 2.729 1.00 93.12 94 GLY A C 1
ATOM 754 O O . GLY A 1 94 ? -9.127 6.445 3.337 1.00 93.12 94 GLY A O 1
ATOM 755 N N . LEU A 1 95 ? -7.588 4.809 3.358 1.00 91.88 95 LEU A N 1
ATOM 756 C CA . LEU A 1 95 ? -7.458 4.715 4.813 1.00 91.88 95 LEU A CA 1
ATOM 757 C C . LEU A 1 95 ? -6.074 5.167 5.279 1.00 91.88 95 LEU A C 1
ATOM 759 O O . LEU A 1 95 ? -5.069 4.904 4.627 1.00 91.88 95 LEU A O 1
ATOM 763 N N . GLU A 1 96 ? -6.019 5.790 6.453 1.00 90.44 96 GLU A N 1
ATOM 764 C CA . GLU A 1 96 ? -4.762 6.204 7.094 1.00 90.44 96 GLU A CA 1
ATOM 765 C C . GLU A 1 96 ? -4.106 5.081 7.908 1.00 90.44 96 GLU A C 1
ATOM 767 O O . GLU A 1 96 ? -2.922 5.155 8.236 1.00 90.44 96 GLU A O 1
ATOM 772 N N . LYS A 1 97 ? -4.865 4.025 8.235 1.00 90.31 97 LYS A N 1
ATOM 773 C CA . LYS A 1 97 ? -4.412 2.882 9.040 1.00 90.31 97 LYS A CA 1
ATOM 774 C C . LYS A 1 97 ? -4.888 1.566 8.439 1.00 90.31 97 LYS A C 1
ATOM 776 O O . LYS 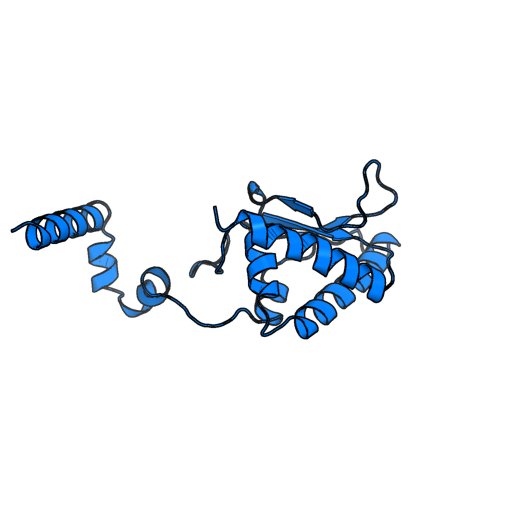A 1 97 ? -5.949 1.495 7.817 1.00 90.31 97 LYS A O 1
ATOM 781 N N . ILE A 1 98 ? -4.097 0.513 8.636 1.00 92.94 98 ILE A N 1
ATOM 782 C CA . ILE A 1 98 ? -4.499 -0.847 8.274 1.00 92.94 98 ILE A CA 1
ATOM 783 C C . ILE A 1 98 ? -5.602 -1.264 9.261 1.00 92.94 98 ILE A C 1
ATOM 785 O O . ILE A 1 98 ? -5.383 -1.162 10.469 1.00 92.94 98 ILE A O 1
ATOM 789 N N . PRO A 1 99 ? -6.783 -1.719 8.799 1.00 90.81 99 PRO A N 1
ATOM 790 C CA . PRO A 1 99 ? -7.828 -2.189 9.700 1.00 90.81 99 PRO A CA 1
ATOM 791 C C . PRO A 1 99 ? -7.309 -3.306 10.608 1.00 90.81 99 PRO A C 1
ATOM 793 O O . PRO A 1 99 ? -6.535 -4.149 10.160 1.00 90.81 99 PRO A O 1
ATOM 796 N N . ALA A 1 100 ? -7.792 -3.388 11.850 1.00 86.94 100 ALA A N 1
ATOM 797 C CA . ALA A 1 100 ? -7.394 -4.450 12.782 1.00 86.94 100 ALA A CA 1
ATOM 798 C C . ALA A 1 100 ? -7.665 -5.869 12.240 1.00 86.94 100 ALA A C 1
ATOM 800 O O . ALA A 1 100 ? -6.977 -6.824 12.591 1.00 86.94 100 ALA A O 1
ATOM 801 N N . THR A 1 101 ? -8.655 -6.010 11.355 1.00 88.06 101 THR A N 1
ATOM 802 C CA . THR A 1 101 ? -8.984 -7.264 10.659 1.00 88.06 101 THR A CA 1
ATOM 803 C C . THR A 1 101 ? -8.179 -7.486 9.376 1.00 88.06 101 THR A C 1
ATOM 805 O O . THR A 1 101 ? -8.380 -8.486 8.692 1.00 88.06 101 THR A O 1
ATOM 808 N N . GLY A 1 102 ? -7.305 -6.550 9.010 1.00 91.69 102 GLY A N 1
ATOM 809 C CA . GLY A 1 102 ? -6.687 -6.470 7.694 1.00 91.69 102 GLY A CA 1
ATOM 810 C C . GLY A 1 102 ? -7.686 -6.103 6.593 1.00 91.69 102 GLY A C 1
ATOM 811 O O . GLY A 1 102 ? -8.855 -5.797 6.839 1.00 91.69 102 GLY A O 1
ATOM 812 N N . PHE A 1 103 ? -7.206 -6.142 5.354 1.00 94.25 103 PHE A N 1
ATOM 813 C CA . PHE A 1 103 ? -8.003 -5.878 4.159 1.00 94.25 103 PHE A CA 1
ATOM 814 C C . PHE A 1 103 ? -8.496 -7.178 3.522 1.00 94.25 103 PHE A C 1
ATOM 816 O O . PHE A 1 103 ? -7.765 -8.165 3.433 1.00 94.25 103 PHE A O 1
ATOM 823 N N . THR A 1 104 ? -9.741 -7.174 3.050 1.00 92.69 104 THR A N 1
ATOM 824 C CA . THR A 1 104 ? -10.313 -8.250 2.233 1.00 92.69 104 THR A CA 1
ATOM 825 C C . THR A 1 104 ? -11.101 -7.615 1.081 1.00 92.69 104 THR A C 1
ATOM 827 O O . THR A 1 104 ? -12.130 -6.995 1.348 1.00 92.69 104 THR A O 1
ATOM 830 N N . PRO A 1 105 ? -10.650 -7.740 -0.183 1.00 93.12 105 PRO A N 1
ATOM 831 C CA . PRO A 1 105 ? -9.481 -8.502 -0.648 1.00 93.12 105 PRO A CA 1
ATOM 832 C C . PRO A 1 105 ? -8.132 -7.905 -0.201 1.00 93.12 105 PRO A C 1
ATOM 834 O O . PRO A 1 105 ? -8.066 -6.754 0.221 1.00 93.12 105 PRO A O 1
ATOM 837 N N . GLN A 1 106 ? -7.056 -8.697 -0.278 1.00 96.38 106 GLN A N 1
ATOM 838 C CA . GLN A 1 106 ? -5.698 -8.214 0.004 1.00 96.38 106 GLN A CA 1
ATOM 839 C C . GLN A 1 106 ? -5.276 -7.177 -1.057 1.00 96.38 106 GLN A C 1
ATOM 841 O O . GLN A 1 106 ? -5.475 -7.452 -2.242 1.00 96.38 106 GLN A O 1
ATOM 846 N N . PRO A 1 107 ? -4.668 -6.036 -0.676 1.00 98.31 107 PRO A N 1
ATOM 847 C CA . PRO A 1 107 ? -4.185 -5.051 -1.629 1.00 98.31 107 PRO A CA 1
ATOM 848 C C . PRO A 1 107 ? -3.132 -5.619 -2.579 1.00 98.31 107 PRO A C 1
ATOM 850 O O . PRO A 1 107 ? -2.291 -6.437 -2.197 1.00 98.31 107 PRO A O 1
ATOM 853 N N . GLU A 1 108 ? -3.153 -5.158 -3.822 1.00 98.44 108 GLU A N 1
ATOM 854 C CA . GLU A 1 108 ? -2.290 -5.662 -4.890 1.00 98.44 108 GLU A CA 1
ATOM 855 C C . GLU A 1 108 ? -1.275 -4.610 -5.340 1.00 98.44 108 GLU A C 1
ATOM 857 O O . GLU A 1 108 ? -1.605 -3.431 -5.484 1.00 98.44 108 GLU A O 1
ATOM 862 N N . LEU A 1 109 ? -0.047 -5.060 -5.614 1.00 98.56 109 LEU A N 1
ATOM 863 C CA . LEU A 1 109 ? 0.994 -4.275 -6.273 1.00 98.56 109 LEU A CA 1
ATOM 864 C C . LEU A 1 109 ? 1.150 -4.733 -7.726 1.00 98.56 109 LEU A C 1
ATOM 866 O O . LEU A 1 109 ? 1.689 -5.807 -8.008 1.00 98.56 109 LEU A O 1
ATOM 870 N N . ASN A 1 110 ? 0.698 -3.884 -8.637 1.00 97.75 110 ASN A N 1
ATOM 871 C CA . ASN A 1 110 ? 0.745 -4.065 -10.080 1.00 97.75 110 ASN A CA 1
ATOM 872 C C . ASN A 1 110 ? 1.870 -3.244 -10.718 1.00 97.75 110 ASN A C 1
ATOM 874 O O . ASN A 1 110 ? 2.447 -2.335 -10.118 1.00 97.75 110 ASN A O 1
ATOM 878 N N . PHE A 1 111 ? 2.167 -3.551 -11.979 1.00 97.25 111 PHE A N 1
ATOM 879 C CA . PHE A 1 111 ? 3.301 -2.981 -12.700 1.00 97.25 111 PHE A CA 1
ATOM 880 C C . PHE A 1 111 ? 2.861 -2.330 -14.012 1.00 97.25 111 PHE A C 1
ATOM 882 O O . PHE A 1 111 ? 2.242 -2.965 -14.869 1.00 97.25 111 PHE A O 1
ATOM 889 N N . ILE A 1 112 ? 3.205 -1.054 -14.185 1.00 95.75 112 ILE A N 1
ATOM 890 C CA . ILE A 1 112 ? 2.875 -0.268 -15.377 1.00 95.75 112 ILE A CA 1
ATOM 891 C C . ILE A 1 112 ? 4.006 -0.427 -16.393 1.00 95.75 112 ILE A C 1
ATOM 893 O O . ILE A 1 112 ? 5.043 0.234 -16.299 1.00 95.75 112 ILE A O 1
ATOM 897 N N . HIS A 1 113 ? 3.803 -1.303 -17.377 1.00 92.69 113 HIS A N 1
ATOM 898 C CA . HIS A 1 113 ? 4.741 -1.500 -18.486 1.00 92.69 113 HIS A CA 1
ATOM 899 C C . HIS A 1 113 ? 4.577 -0.398 -19.539 1.00 92.69 113 HIS A C 1
ATOM 901 O O . HIS A 1 113 ? 3.477 -0.159 -20.031 1.00 92.69 113 HIS A O 1
ATOM 907 N N . GLN A 1 114 ? 5.684 0.260 -19.901 1.00 79.00 114 GLN A N 1
ATOM 908 C CA . GLN A 1 114 ? 5.714 1.400 -20.837 1.00 79.00 114 GLN A CA 1
ATOM 909 C C . GLN A 1 114 ? 5.244 1.041 -22.260 1.00 79.00 114 GLN A C 1
ATOM 911 O O . GLN A 1 114 ? 4.808 1.913 -23.001 1.00 79.00 114 GLN A O 1
ATOM 916 N N . GLU A 1 115 ? 5.288 -0.246 -22.615 1.00 75.38 115 GLU A N 1
ATOM 917 C CA . GLU A 1 115 ? 4.830 -0.801 -23.898 1.00 75.38 115 GLU A CA 1
ATOM 918 C C . GLU A 1 115 ? 3.299 -0.761 -24.079 1.00 75.38 115 GLU A C 1
ATOM 920 O O . GLU A 1 115 ? 2.808 -1.060 -25.165 1.00 75.38 115 GLU A O 1
ATOM 925 N N . MET A 1 116 ? 2.535 -0.453 -23.023 1.00 73.00 116 MET A N 1
ATOM 926 C CA . MET A 1 116 ? 1.075 -0.374 -23.090 1.00 73.00 116 MET A CA 1
ATOM 927 C C . MET A 1 116 ? 0.608 1.012 -23.549 1.00 73.00 116 MET A C 1
ATOM 929 O O . MET A 1 116 ? 1.157 2.039 -23.143 1.00 73.00 116 MET A O 1
ATOM 933 N N . GLU A 1 117 ? -0.453 1.041 -24.355 1.00 59.59 117 GLU A N 1
ATOM 934 C CA . GLU A 1 117 ? -1.158 2.274 -24.712 1.00 59.59 117 GLU A CA 1
ATOM 935 C C . GLU A 1 117 ? -1.666 2.953 -23.420 1.00 59.59 117 GLU A C 1
ATOM 937 O O . GLU A 1 117 ? -2.223 2.293 -22.543 1.00 59.59 117 GLU A O 1
ATOM 942 N N . HIS A 1 118 ? -1.407 4.257 -23.254 1.00 66.94 118 HIS A N 1
ATOM 943 C CA . HIS A 1 118 ? -1.655 5.026 -22.015 1.00 66.94 118 HIS A CA 1
ATOM 944 C C . HIS A 1 118 ? -0.803 4.649 -20.781 1.00 66.94 118 HIS A C 1
ATOM 946 O O . HIS A 1 118 ? -1.222 4.856 -19.628 1.00 66.94 118 HIS A O 1
ATOM 952 N N . SER A 1 119 ? 0.412 4.136 -20.995 1.00 80.56 119 SER A N 1
ATOM 953 C CA . SER A 1 119 ? 1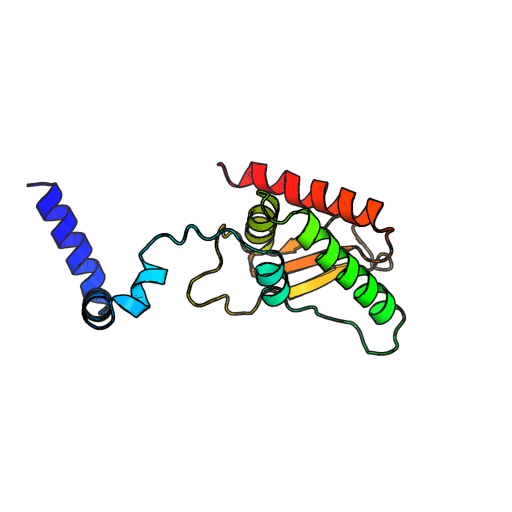.385 3.943 -19.918 1.00 80.56 119 SER A CA 1
ATOM 954 C C . SER A 1 119 ? 1.728 5.260 -19.199 1.00 80.56 119 SER A C 1
ATOM 956 O O . SER A 1 119 ? 1.650 6.357 -19.749 1.00 80.56 119 SER A O 1
ATOM 958 N N . SER A 1 120 ? 2.051 5.156 -17.910 1.00 89.06 120 SER A N 1
ATOM 959 C CA . SER A 1 120 ? 2.352 6.288 -17.028 1.00 89.06 120 SER A CA 1
ATOM 960 C C . SER A 1 120 ? 3.723 6.103 -16.404 1.00 89.06 120 SER A C 1
ATOM 962 O O . SER A 1 120 ? 4.106 4.981 -16.071 1.00 89.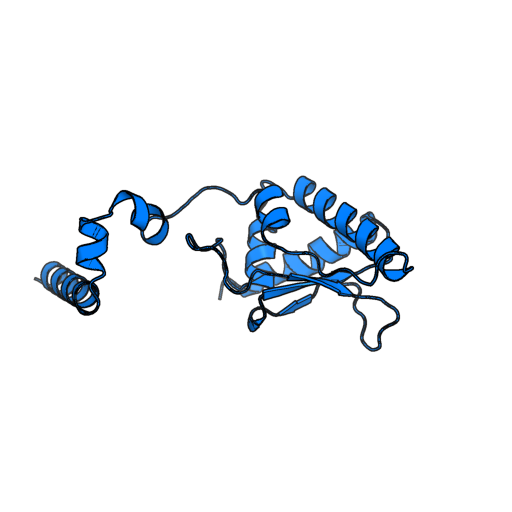06 120 SER A O 1
ATOM 964 N N . ARG A 1 121 ? 4.452 7.208 -16.229 1.00 93.06 121 ARG A N 1
ATOM 965 C CA . ARG A 1 121 ? 5.704 7.238 -15.457 1.00 93.06 121 ARG A CA 1
ATOM 966 C C . ARG A 1 121 ? 5.461 7.455 -13.960 1.00 93.06 121 ARG A C 1
ATOM 968 O O . ARG A 1 121 ? 6.383 7.272 -13.184 1.00 93.06 121 ARG A O 1
ATOM 975 N N . PHE A 1 122 ? 4.233 7.795 -13.565 1.00 94.56 122 PHE A N 1
ATOM 976 C CA . PHE A 1 122 ? 3.807 7.987 -12.176 1.00 94.56 122 PHE A CA 1
ATOM 977 C C . PHE A 1 122 ? 3.012 6.786 -11.654 1.00 94.56 122 PHE A C 1
ATOM 979 O O . PHE A 1 122 ? 2.350 6.118 -12.467 1.00 94.56 122 PHE A O 1
ATOM 986 N N . PRO A 1 123 ? 3.032 6.532 -10.330 1.00 96.12 123 PRO A N 1
ATOM 987 C CA . PRO A 1 123 ? 2.177 5.525 -9.721 1.00 96.12 123 PRO A CA 1
ATOM 988 C C . PRO A 1 123 ? 0.695 5.845 -9.936 1.00 96.12 123 PRO A C 1
ATOM 990 O O . PRO A 1 123 ? 0.294 7.001 -10.067 1.00 96.12 123 PRO A O 1
ATOM 993 N N . LYS A 1 124 ? -0.130 4.799 -9.972 1.00 95.00 124 LYS A N 1
ATOM 994 C CA . LYS A 1 124 ? -1.591 4.894 -10.066 1.00 95.00 124 LYS A CA 1
ATOM 995 C C . LYS A 1 124 ? -2.223 4.041 -8.981 1.00 95.00 124 LYS A C 1
ATOM 997 O O . LYS A 1 124 ? -1.723 2.954 -8.707 1.00 95.00 124 LYS A O 1
ATOM 1002 N N . ALA A 1 125 ? -3.342 4.492 -8.435 1.00 94.94 125 ALA A N 1
ATOM 1003 C CA . ALA A 1 125 ? -4.123 3.712 -7.493 1.00 94.94 125 ALA A CA 1
ATOM 1004 C C . ALA A 1 125 ? -5.578 3.569 -7.941 1.00 94.94 125 ALA A C 1
ATOM 1006 O O . ALA A 1 125 ? -6.128 4.436 -8.621 1.00 94.94 125 ALA A O 1
ATOM 1007 N N . ASN A 1 126 ? -6.191 2.463 -7.536 1.00 94.12 126 ASN A N 1
ATOM 1008 C CA . ASN A 1 126 ? -7.631 2.268 -7.554 1.00 94.12 126 ASN A CA 1
ATOM 1009 C C . ASN A 1 126 ? -8.053 1.821 -6.154 1.00 94.12 126 ASN A C 1
ATOM 1011 O O . ASN A 1 126 ? -7.800 0.681 -5.765 1.00 94.12 126 ASN A O 1
ATOM 1015 N N . THR A 1 127 ? -8.684 2.730 -5.414 1.00 91.94 127 THR A N 1
ATOM 1016 C CA . THR A 1 127 ? -9.103 2.502 -4.026 1.00 91.94 127 THR A CA 1
ATOM 1017 C C . THR A 1 127 ? -10.215 1.464 -3.919 1.00 91.94 127 THR A C 1
ATOM 1019 O O . THR A 1 127 ? -10.209 0.664 -2.990 1.00 91.94 127 THR A O 1
ATOM 1022 N N . CYS A 1 128 ? -11.122 1.391 -4.899 1.00 91.38 128 CYS A N 1
ATOM 1023 C CA . CYS A 1 128 ? -12.197 0.396 -4.918 1.00 91.38 128 CYS A CA 1
ATOM 1024 C C . CYS A 1 128 ? -11.666 -1.038 -5.052 1.00 91.38 128 CYS A C 1
ATOM 1026 O O . CYS A 1 128 ? -12.244 -1.960 -4.482 1.00 91.38 128 CYS A O 1
ATOM 1028 N N . SER A 1 129 ? -10.590 -1.236 -5.821 1.00 94.38 129 SER A N 1
ATOM 1029 C CA . SER A 1 129 ? -9.962 -2.550 -6.015 1.00 94.38 129 SER A CA 1
ATOM 1030 C C . SER A 1 129 ? -8.708 -2.769 -5.167 1.00 94.38 129 SER A C 1
ATOM 1032 O O . SER A 1 129 ? -8.055 -3.797 -5.325 1.00 94.38 129 SER A O 1
ATOM 1034 N N . LEU A 1 130 ? -8.361 -1.820 -4.287 1.00 96.69 130 LEU A N 1
ATOM 1035 C CA . LEU A 1 130 ? -7.162 -1.844 -3.439 1.00 96.69 130 LEU A CA 1
ATOM 1036 C C . LEU A 1 130 ? -5.880 -2.121 -4.235 1.00 96.69 130 LEU A C 1
ATOM 1038 O O . LEU A 1 130 ? -5.031 -2.926 -3.854 1.00 96.69 130 LEU A O 1
ATOM 1042 N N . THR A 1 131 ? -5.754 -1.476 -5.391 1.00 97.00 131 THR A N 1
ATOM 1043 C CA . THR A 1 131 ? -4.667 -1.736 -6.334 1.00 97.00 131 THR A CA 1
ATOM 1044 C C . THR A 1 131 ? -3.726 -0.546 -6.409 1.00 97.00 131 THR A C 1
ATOM 1046 O O . THR A 1 131 ? -4.139 0.533 -6.830 1.00 97.00 131 THR A O 1
ATOM 1049 N N . LEU A 1 132 ? -2.447 -0.762 -6.108 1.00 97.56 132 LEU A N 1
ATOM 1050 C CA . LEU A 1 132 ? -1.358 0.176 -6.368 1.00 97.56 132 LEU A CA 1
ATOM 1051 C C . LEU A 1 132 ? -0.569 -0.300 -7.590 1.00 97.56 132 LEU A C 1
ATOM 1053 O O . LEU A 1 132 ? -0.122 -1.436 -7.642 1.00 97.56 132 LEU A O 1
ATOM 1057 N N . SER A 1 133 ? -0.385 0.553 -8.590 1.00 97.31 133 SER A N 1
ATOM 1058 C CA . SER A 1 133 ? 0.378 0.245 -9.801 1.00 97.31 133 SER A CA 1
ATOM 1059 C C . SER A 1 133 ? 1.608 1.141 -9.893 1.00 97.31 133 SER A C 1
ATOM 1061 O O . SER A 1 133 ? 1.464 2.363 -9.909 1.00 97.31 133 SER A O 1
ATOM 1063 N N . ILE A 1 134 ? 2.801 0.551 -9.993 1.00 97.31 134 ILE A N 1
ATOM 1064 C CA . ILE A 1 134 ? 4.083 1.276 -10.027 1.00 97.31 134 ILE A CA 1
ATOM 1065 C C . ILE A 1 134 ? 4.800 1.135 -11.385 1.00 97.31 134 ILE A C 1
ATOM 1067 O O . ILE A 1 134 ? 4.696 0.089 -12.034 1.00 97.31 134 ILE A O 1
ATOM 1071 N N . PRO A 1 135 ? 5.508 2.177 -11.862 1.00 95.81 135 PRO A N 1
ATOM 1072 C CA . PRO A 1 135 ? 6.154 2.179 -13.176 1.00 95.81 135 PRO A CA 1
ATOM 1073 C C . PRO A 1 135 ? 7.383 1.261 -13.229 1.00 95.81 135 PRO A C 1
ATOM 1075 O O . PRO A 1 135 ? 8.233 1.285 -12.338 1.00 95.81 135 PRO A O 1
ATOM 1078 N N . VAL A 1 136 ? 7.515 0.482 -14.308 1.00 95.69 136 VAL A N 1
ATOM 1079 C CA . VAL A 1 136 ? 8.720 -0.328 -14.567 1.00 95.69 136 VAL A CA 1
ATOM 1080 C C . VAL A 1 136 ? 9.660 0.332 -15.575 1.00 95.69 136 VAL A C 1
ATOM 1082 O O . VAL A 1 136 ? 9.256 1.185 -16.363 1.00 95.69 136 VAL A O 1
ATOM 1085 N N . GLY A 1 137 ? 10.919 -0.117 -15.588 1.00 91.88 137 GLY A N 1
ATOM 1086 C CA . GLY A 1 137 ? 11.903 0.275 -16.605 1.00 91.88 137 GLY A CA 1
ATOM 1087 C C . GLY A 1 137 ? 12.588 1.625 -16.365 1.00 91.88 137 GLY A C 1
ATOM 1088 O O . GLY A 1 137 ? 1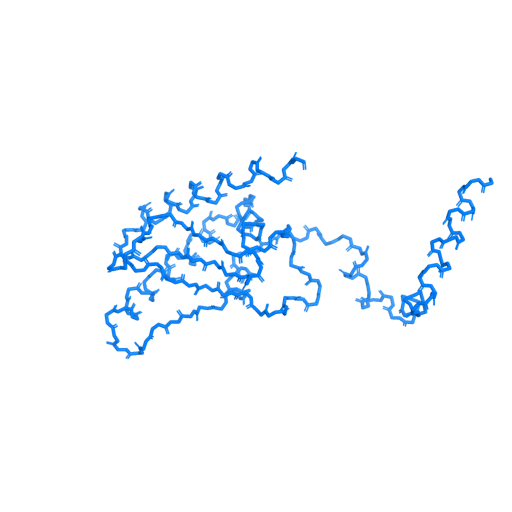3.185 2.165 -17.290 1.00 91.88 137 GLY A O 1
ATOM 1089 N N . LEU A 1 138 ? 12.506 2.161 -15.148 1.00 93.12 138 LEU A N 1
ATOM 1090 C CA . LEU A 1 138 ? 13.170 3.400 -14.734 1.00 93.12 138 LEU A CA 1
ATOM 1091 C C . LEU A 1 138 ? 14.522 3.118 -14.053 1.00 93.12 138 LEU A C 1
ATOM 1093 O O . LEU A 1 138 ? 14.791 1.979 -13.656 1.00 93.12 138 LEU A O 1
ATOM 1097 N N . SER A 1 139 ? 15.365 4.147 -13.902 1.00 97.19 139 SER A N 1
ATOM 1098 C CA . SER A 1 139 ? 16.426 4.135 -12.884 1.00 97.19 139 SER A CA 1
ATOM 1099 C C . SER A 1 139 ? 15.806 4.205 -11.484 1.00 97.19 139 SER A C 1
ATOM 1101 O O . SER A 1 139 ? 14.613 4.487 -11.344 1.00 97.19 139 SER A O 1
ATOM 1103 N N . TYR A 1 140 ? 16.599 3.941 -10.444 1.00 98.12 140 TYR A N 1
ATOM 1104 C CA . TYR A 1 140 ? 16.099 4.071 -9.077 1.00 98.12 140 TYR A CA 1
ATOM 1105 C C . TYR A 1 140 ? 15.742 5.527 -8.754 1.00 98.12 140 TYR A C 1
ATOM 1107 O O . TYR A 1 140 ? 14.694 5.793 -8.176 1.00 98.12 140 TYR A O 1
ATOM 1115 N N . GLU A 1 141 ? 16.560 6.475 -9.208 1.00 98.12 141 GLU A N 1
ATOM 1116 C CA . GLU A 1 141 ? 16.367 7.907 -8.986 1.00 98.12 141 GLU A CA 1
ATOM 1117 C C . GLU A 1 141 ? 15.084 8.412 -9.656 1.00 98.12 141 GLU A C 1
ATOM 1119 O O . GLU A 1 141 ? 14.294 9.112 -9.023 1.00 98.12 141 GLU A O 1
ATOM 1124 N N . ASP A 1 142 ? 14.832 8.003 -10.904 1.00 97.19 142 ASP A N 1
ATOM 1125 C CA . ASP A 1 142 ? 13.605 8.354 -11.625 1.00 97.19 142 ASP A CA 1
ATOM 1126 C C . ASP A 1 142 ? 12.379 7.686 -10.993 1.00 97.19 142 ASP A C 1
ATOM 1128 O O . ASP A 1 142 ? 11.315 8.297 -10.894 1.00 97.19 142 ASP A O 1
ATOM 1132 N N . PHE A 1 143 ? 12.509 6.422 -10.572 1.00 97.38 143 PHE A N 1
ATOM 1133 C CA . PHE A 1 143 ? 11.452 5.713 -9.855 1.00 97.38 143 PHE A CA 1
ATOM 1134 C C . PHE A 1 143 ? 11.078 6.469 -8.581 1.00 97.38 143 PHE A C 1
ATOM 1136 O O . PHE A 1 143 ? 9.920 6.848 -8.420 1.00 97.38 143 PHE A O 1
ATOM 1143 N N . LYS A 1 144 ? 12.062 6.754 -7.726 1.00 96.81 144 LYS A N 1
ATOM 1144 C CA . LYS A 1 144 ? 11.885 7.478 -6.469 1.00 96.81 144 LYS A CA 1
ATOM 1145 C C . LYS A 1 144 ? 11.242 8.844 -6.691 1.00 96.81 144 LYS A C 1
ATOM 1147 O O . LYS A 1 144 ? 10.209 9.119 -6.094 1.00 96.81 144 LYS A O 1
ATOM 1152 N N . ALA A 1 145 ? 11.781 9.659 -7.599 1.00 96.31 145 ALA A N 1
ATOM 1153 C CA . ALA A 1 145 ? 11.242 10.990 -7.878 1.00 96.31 145 ALA A CA 1
ATOM 1154 C C . ALA A 1 145 ? 9.768 10.945 -8.322 1.00 96.31 145 ALA A C 1
ATOM 1156 O O . ALA A 1 145 ? 8.955 11.761 -7.884 1.00 96.31 145 ALA A O 1
ATOM 1157 N N . ASN A 1 146 ? 9.400 9.967 -9.155 1.00 95.94 146 ASN A N 1
ATOM 1158 C CA . ASN A 1 146 ? 8.019 9.797 -9.602 1.00 95.94 146 ASN A CA 1
ATOM 1159 C C . ASN A 1 146 ? 7.094 9.275 -8.491 1.00 95.94 146 ASN A C 1
ATOM 1161 O O . ASN A 1 146 ? 5.924 9.661 -8.459 1.00 95.94 146 ASN A O 1
ATOM 1165 N N . MET A 1 147 ? 7.590 8.413 -7.599 1.00 96.00 147 MET A N 1
ATOM 1166 C CA . MET A 1 147 ? 6.841 7.922 -6.436 1.00 96.00 147 MET A CA 1
ATOM 1167 C C . MET A 1 147 ? 6.597 9.043 -5.423 1.00 96.00 147 MET A C 1
ATOM 1169 O O . MET A 1 147 ? 5.450 9.263 -5.034 1.00 96.00 147 MET A O 1
ATOM 1173 N N . ASP A 1 148 ? 7.640 9.801 -5.077 1.00 94.94 148 ASP A N 1
ATOM 1174 C CA . ASP A 1 148 ? 7.568 10.946 -4.165 1.00 94.94 148 ASP A CA 1
ATOM 1175 C C . ASP A 1 148 ? 6.584 12.000 -4.686 1.00 94.94 148 ASP A C 1
ATOM 1177 O O . ASP A 1 148 ? 5.722 12.467 -3.945 1.00 94.94 148 ASP A O 1
ATOM 1181 N N . PHE A 1 149 ? 6.651 12.335 -5.980 1.00 93.12 149 PHE A N 1
ATOM 1182 C CA . PHE A 1 149 ? 5.722 13.285 -6.592 1.00 93.12 149 PHE A CA 1
ATOM 1183 C C . PHE A 1 149 ? 4.288 12.741 -6.657 1.00 93.12 149 PHE A C 1
ATOM 1185 O O . PHE A 1 149 ? 3.348 13.415 -6.236 1.00 93.12 149 PHE A O 1
ATOM 1192 N N . GLY A 1 150 ? 4.109 11.524 -7.180 1.00 92.38 150 GLY A N 1
ATOM 1193 C CA . GLY A 1 150 ? 2.787 10.947 -7.426 1.00 92.38 150 GLY A CA 1
ATOM 1194 C C . GLY A 1 150 ? 1.997 10.680 -6.146 1.00 92.38 150 GLY A C 1
ATOM 1195 O O . GLY A 1 150 ? 0.791 10.909 -6.113 1.00 92.38 150 GLY A O 1
ATOM 1196 N N . ILE A 1 151 ? 2.677 10.236 -5.088 1.00 90.62 151 ILE A N 1
ATOM 1197 C CA . ILE A 1 151 ? 2.050 9.925 -3.799 1.00 90.62 151 ILE A CA 1
ATOM 1198 C C . ILE A 1 151 ? 2.060 11.151 -2.885 1.00 90.62 151 ILE A C 1
ATOM 1200 O O . ILE A 1 151 ? 1.050 11.430 -2.245 1.00 90.62 151 ILE A O 1
ATOM 1204 N N . GLY A 1 152 ? 3.130 11.951 -2.875 1.00 75.56 152 GLY A N 1
ATOM 1205 C CA . GLY A 1 152 ? 3.194 13.193 -2.098 1.00 75.56 152 GLY A CA 1
ATOM 1206 C C . GLY A 1 152 ? 2.107 14.206 -2.472 1.00 75.56 152 GLY A C 1
ATOM 1207 O O . GLY A 1 152 ? 1.574 14.879 -1.592 1.00 75.56 152 GLY A O 1
ATOM 1208 N N . ALA A 1 153 ? 1.703 14.267 -3.746 1.00 59.66 153 ALA A N 1
ATOM 1209 C CA . ALA A 1 153 ? 0.589 15.108 -4.190 1.00 59.66 153 ALA A CA 1
ATOM 1210 C C . ALA A 1 153 ? -0.787 14.631 -3.683 1.00 59.66 153 ALA A C 1
ATOM 1212 O O . ALA A 1 153 ? -1.713 15.431 -3.589 1.00 59.66 153 ALA A O 1
ATOM 1213 N N . SER A 1 154 ? -0.943 13.345 -3.344 1.00 55.69 154 SER A N 1
ATOM 1214 C CA . SER A 1 154 ? -2.233 12.793 -2.902 1.00 55.69 154 SER A CA 1
ATOM 1215 C C . SER A 1 154 ? -2.613 13.157 -1.462 1.00 55.69 154 SER A C 1
ATOM 1217 O O . SER A 1 154 ? -3.802 13.266 -1.169 1.00 55.69 154 SER A O 1
ATOM 1219 N N . GLY A 1 155 ? -1.632 13.443 -0.594 1.00 51.25 15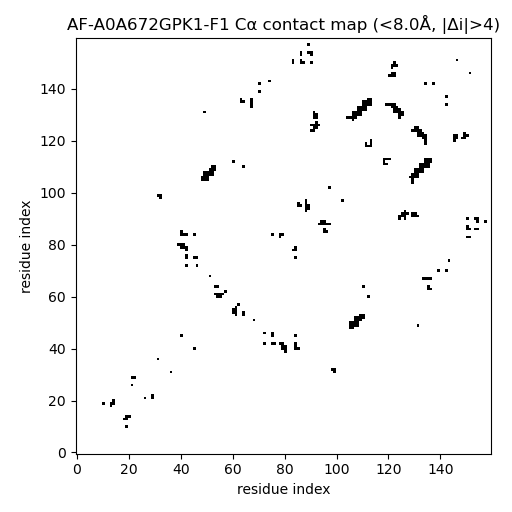5 GLY A N 1
ATOM 1220 C CA . GLY A 1 155 ? -1.883 13.893 0.783 1.00 51.25 155 GLY A CA 1
ATOM 1221 C C . GLY A 1 155 ? -2.642 15.226 0.866 1.00 51.25 155 GLY A C 1
ATOM 1222 O O . GLY A 1 155 ? -3.369 15.457 1.821 1.00 51.25 155 GLY A O 1
ATOM 1223 N N . GLN A 1 156 ? -2.558 16.069 -0.170 1.00 47.22 156 GLN A N 1
ATOM 1224 C CA . GLN A 1 156 ? -3.261 17.360 -0.235 1.00 47.22 156 GLN A CA 1
ATOM 1225 C C . GLN A 1 156 ? -4.781 17.234 -0.445 1.00 47.22 156 GLN A C 1
ATOM 1227 O O . GLN A 1 156 ? -5.493 18.218 -0.267 1.00 47.22 156 GLN A O 1
ATOM 1232 N N . PHE A 1 157 ? -5.294 16.055 -0.817 1.00 45.44 157 PHE A N 1
ATOM 1233 C CA . PHE A 1 157 ? -6.730 15.830 -1.047 1.00 45.44 157 PHE A CA 1
ATOM 1234 C C . PHE A 1 157 ? -7.445 15.129 0.118 1.00 45.44 157 PHE A C 1
ATOM 1236 O O . PHE A 1 157 ? -8.664 14.994 0.069 1.00 45.44 157 PHE A O 1
ATOM 1243 N N . ALA A 1 158 ? -6.712 14.678 1.141 1.00 42.38 158 ALA A N 1
ATOM 1244 C CA . ALA A 1 158 ? -7.278 13.999 2.310 1.00 42.38 158 ALA A CA 1
ATOM 1245 C C . ALA A 1 158 ? -7.675 14.962 3.453 1.00 42.38 158 ALA A C 1
ATOM 1247 O O . ALA A 1 158 ? -8.348 14.545 4.386 1.00 42.38 158 ALA A O 1
ATOM 1248 N N . GLU A 1 159 ? -7.304 16.246 3.370 1.00 35.06 159 GLU A N 1
ATOM 1249 C CA . GLU A 1 159 ? -7.609 17.281 4.379 1.00 35.06 159 GLU A CA 1
ATOM 1250 C C . GLU A 1 159 ? -8.865 18.131 4.062 1.00 35.06 159 GLU A C 1
ATOM 1252 O O . GLU A 1 159 ? -8.996 19.246 4.572 1.00 35.06 159 GLU A O 1
ATOM 1257 N N . ALA A 1 160 ? -9.789 17.648 3.218 1.00 31.88 160 ALA A N 1
ATOM 1258 C CA . ALA A 1 160 ? -11.013 18.376 2.841 1.00 31.88 160 ALA A CA 1
ATOM 1259 C C . ALA A 1 160 ? -12.275 17.887 3.570 1.00 31.88 160 ALA A C 1
ATOM 1261 O O . ALA A 1 160 ? -12.504 16.657 3.606 1.00 31.88 160 ALA A O 1
#

Mean predicted aligned error: 6.65 Å

Secondary structure (DSSP, 8-state):
-HHHHHHHHHHHHHHTTTHHHHHHH-HHHHHHHHSPP-PPPPHHHHHHHSEE-PPPTTSHHHHHHHHHHHHHHHHHHHHTTSSHHHHHHHHHHS-SS--TT--SSPPEEEEE-TTSTT--SS-EEETTTTEEEEE-S--HHHHHHHHHHHHHTGGGGS--

Sequence (160 aa):
LYVTVFYSIFKDGLLTFGVLEEVVRNPNVLQSIFLEDTTPLSAKDLTDLFKPILSQAGSNRRRAESRTLAFWRDWLLEVEGMNTPVNILVFATGLEKIPATGFTPQPELNFIHQEMEHSSRFPKANTCSLTLSIPVGLSYEDFKANMDFGIGASGQFAEA

Organism: Salarias fasciatus (NCBI:txid181472)

Solvent-accessible surface area (backbone atoms only — not comparable to full-atom values): 9141 Å² total; per-residue (Å²): 111,68,68,60,51,54,54,48,52,53,49,53,57,34,48,74,80,46,50,49,60,45,43,71,74,39,46,81,72,43,39,62,74,78,43,90,82,83,78,78,66,46,38,61,56,56,58,71,49,38,45,74,62,74,57,62,86,92,38,74,61,30,58,38,51,55,52,41,53,48,48,52,52,55,50,34,57,73,37,43,90,53,68,53,52,38,30,50,38,29,56,20,53,72,34,77,65,83,51,80,84,54,67,85,73,67,30,33,33,39,71,34,52,71,91,42,91,88,49,48,77,42,50,48,56,37,45,93,73,26,28,34,31,41,45,44,86,63,56,68,68,58,42,48,55,25,43,53,52,50,38,59,60,49,55,76,69,73,82,116